Protein AF-A0A9E0YIT5-F1 (afdb_monomer)

Mean predicted aligned error: 5.52 Å

pLDDT: mean 89.42, std 9.5, range [57.88, 98.31]

Foldseek 3Di:
DDVPDPPDDDDDDDPLLVVQCVQVVVLHAAEAEPCVPDDPVCVVCVLVVLVVSVVSRHAAYALFEQPDDPVSSVVRVVSCVVSVHQYFHAHPDDPPVCPQTDHVRHHDPRDTDVVSVVVRVVVSVPRDDD

Structure (mmCIF, N/CA/C/O backbone):
data_AF-A0A9E0YIT5-F1
#
_entry.id   AF-A0A9E0YIT5-F1
#
loop_
_atom_site.group_PDB
_atom_site.id
_atom_site.type_symbol
_atom_site.label_atom_id
_atom_site.label_alt_id
_atom_site.label_comp_id
_atom_site.label_asym_id
_atom_site.label_entity_id
_atom_site.label_seq_id
_atom_site.pdbx_PDB_ins_code
_atom_site.Cartn_x
_atom_site.Cartn_y
_atom_site.Cartn_z
_atom_site.occupancy
_atom_site.B_iso_or_equiv
_atom_site.auth_seq_id
_atom_site.auth_comp_id
_atom_site.auth_asym_id
_atom_site.auth_atom_id
_atom_site.pdbx_PDB_model_num
ATOM 1 N N . MET A 1 1 ? 5.073 10.632 -23.106 1.00 57.88 1 MET A N 1
ATOM 2 C CA . MET A 1 1 ? 4.229 11.317 -22.100 1.00 57.88 1 MET A CA 1
ATOM 3 C C . MET A 1 1 ? 4.855 11.100 -20.734 1.00 57.88 1 MET A C 1
ATOM 5 O O . MET A 1 1 ? 5.158 9.962 -20.412 1.00 57.88 1 MET A O 1
ATOM 9 N N . GLY A 1 2 ? 5.120 12.152 -19.963 1.00 66.69 2 GLY A N 1
ATOM 10 C CA . GLY A 1 2 ? 5.808 12.025 -18.673 1.00 66.69 2 GLY A CA 1
ATOM 11 C C . GLY A 1 2 ? 6.008 13.375 -17.997 1.00 66.69 2 GLY A C 1
ATOM 12 O O . GLY A 1 2 ? 5.796 14.411 -18.625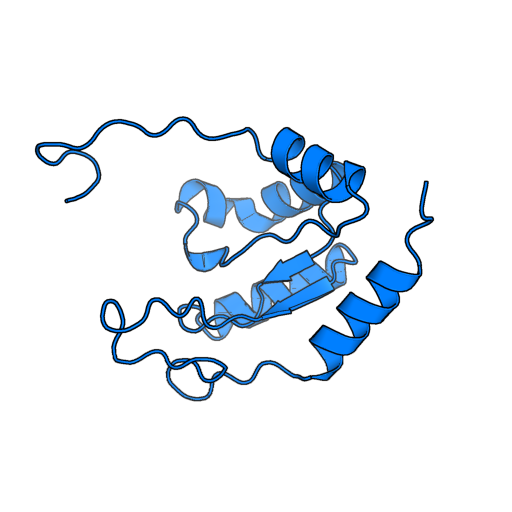 1.00 66.69 2 GLY A O 1
ATOM 13 N N . LYS A 1 3 ? 6.398 13.376 -16.718 1.00 73.94 3 LYS A N 1
ATOM 14 C CA . LYS A 1 3 ? 6.646 14.614 -15.964 1.00 73.94 3 LYS A CA 1
ATOM 15 C C . LYS A 1 3 ? 7.647 15.496 -16.723 1.00 73.94 3 LYS A C 1
ATOM 17 O O . LYS A 1 3 ? 8.724 15.032 -17.082 1.00 73.94 3 LYS A O 1
ATOM 22 N N . GLY A 1 4 ? 7.266 16.745 -16.991 1.00 79.00 4 GLY A N 1
ATOM 23 C CA . GLY A 1 4 ? 8.099 1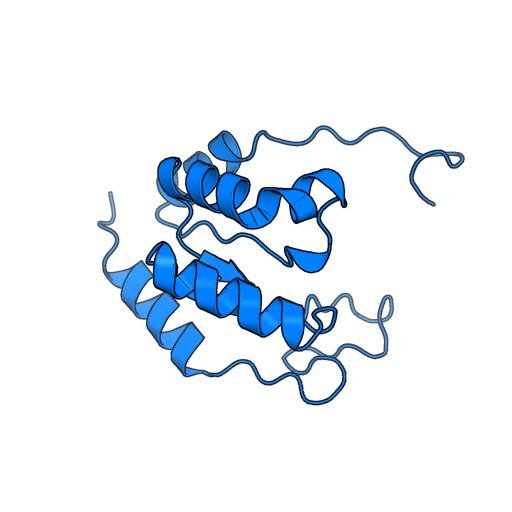7.709 -17.723 1.00 79.00 4 GLY A CA 1
ATOM 24 C C . GLY A 1 4 ? 8.132 17.550 -19.251 1.00 79.00 4 GLY A C 1
ATOM 25 O O . GLY A 1 4 ? 8.927 18.220 -19.897 1.00 79.00 4 GLY A O 1
ATOM 26 N N . GLN A 1 5 ? 7.299 16.687 -19.844 1.00 86.62 5 GLN A N 1
ATOM 27 C CA . GLN A 1 5 ? 7.188 16.524 -21.302 1.00 86.62 5 GLN A CA 1
ATOM 28 C C . GLN A 1 5 ? 6.015 17.341 -21.879 1.00 86.62 5 GLN A C 1
ATOM 30 O O . GLN A 1 5 ? 5.083 17.662 -21.133 1.00 86.62 5 GLN A O 1
ATOM 35 N N . PRO A 1 6 ? 6.001 17.647 -23.195 1.00 87.38 6 PRO A N 1
ATOM 36 C CA . PRO A 1 6 ? 4.842 18.255 -23.848 1.00 87.38 6 PRO A CA 1
ATOM 37 C C . PRO A 1 6 ? 3.544 17.503 -23.511 1.00 87.38 6 PRO A C 1
ATOM 39 O O . PRO A 1 6 ? 3.530 16.271 -23.485 1.00 87.38 6 PRO A O 1
ATOM 42 N N . ALA A 1 7 ? 2.474 18.255 -23.229 1.00 84.00 7 ALA A N 1
ATOM 43 C CA . ALA A 1 7 ? 1.173 17.774 -22.742 1.00 84.00 7 ALA A CA 1
ATOM 44 C C . ALA A 1 7 ? 1.127 17.208 -21.300 1.00 84.00 7 ALA A C 1
ATOM 46 O O . ALA A 1 7 ? 0.103 16.660 -20.891 1.00 84.00 7 ALA A O 1
ATOM 47 N N . TYR A 1 8 ? 2.180 17.370 -20.487 1.00 81.81 8 TYR A N 1
ATOM 48 C CA . TYR A 1 8 ? 2.103 17.104 -19.047 1.00 81.81 8 TYR A CA 1
ATOM 49 C C . TYR A 1 8 ? 1.426 18.260 -18.301 1.00 81.81 8 TYR A C 1
ATOM 51 O O . TYR A 1 8 ? 1.906 19.390 -18.322 1.00 81.81 8 TYR A O 1
ATOM 59 N N . VAL A 1 9 ? 0.351 17.950 -17.578 1.00 82.19 9 VAL A N 1
ATOM 60 C CA . VAL A 1 9 ? -0.277 18.850 -16.604 1.00 82.19 9 VAL A CA 1
ATOM 61 C C . VAL A 1 9 ? -0.145 18.215 -15.229 1.00 82.19 9 VAL A C 1
ATOM 63 O O . VAL A 1 9 ? -0.355 17.007 -15.071 1.00 82.19 9 VAL A O 1
ATOM 66 N N . GLU A 1 10 ? 0.222 19.015 -14.230 1.00 81.00 10 GLU A N 1
ATOM 67 C CA . GLU A 1 10 ? 0.302 18.531 -12.859 1.00 81.00 10 GLU A CA 1
ATOM 68 C C . GLU A 1 10 ? -1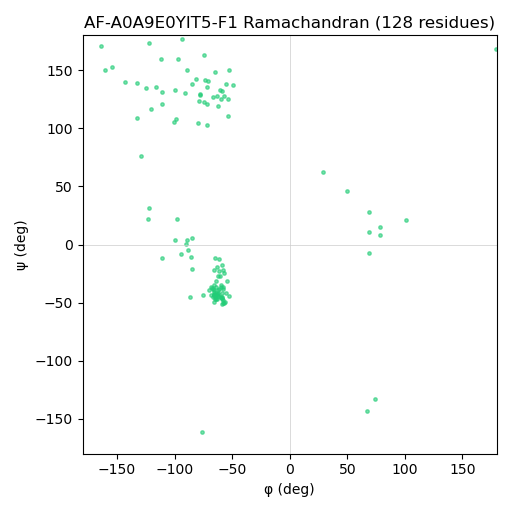.082 18.079 -12.382 1.00 81.00 10 GLU A C 1
ATOM 70 O O . GLU A 1 10 ? -2.048 18.841 -12.365 1.00 81.00 10 GLU A O 1
ATOM 75 N N . LYS A 1 11 ? -1.186 16.797 -12.026 1.00 79.56 11 LYS A N 1
ATOM 76 C CA . LYS A 1 11 ? -2.428 16.228 -11.510 1.00 79.56 11 LYS A CA 1
ATOM 77 C C . LYS A 1 11 ? -2.591 16.643 -10.055 1.00 79.56 11 LYS A C 1
ATOM 79 O O . LYS A 1 11 ? -1.700 16.391 -9.244 1.00 79.56 11 LYS A O 1
ATOM 84 N N . PHE A 1 12 ? -3.755 17.191 -9.715 1.00 82.94 12 PHE A N 1
ATOM 85 C CA . PHE A 1 12 ? -4.140 17.373 -8.321 1.00 82.94 12 PHE A CA 1
ATOM 86 C C . PHE A 1 12 ? -4.110 16.021 -7.596 1.00 82.94 12 PHE A C 1
ATOM 88 O O . PHE A 1 12 ? -4.706 15.044 -8.054 1.00 82.94 12 PHE A O 1
ATOM 95 N N . ARG A 1 13 ? -3.402 15.966 -6.467 1.00 85.06 13 ARG A N 1
ATOM 96 C CA . ARG A 1 13 ? -3.325 14.787 -5.602 1.00 85.06 13 ARG A CA 1
ATOM 97 C C . ARG A 1 13 ? -4.052 15.081 -4.301 1.00 85.06 13 ARG A C 1
ATOM 99 O O . ARG A 1 13 ? -3.820 16.108 -3.667 1.00 85.06 13 ARG A O 1
ATOM 106 N N . ILE A 1 14 ? -4.919 14.163 -3.895 1.00 89.38 14 ILE A N 1
ATOM 107 C CA . ILE A 1 14 ? -5.607 14.246 -2.609 1.00 89.38 14 ILE A CA 1
ATOM 108 C C . ILE A 1 14 ? -4.581 13.956 -1.496 1.00 89.38 14 ILE A C 1
ATOM 110 O O . ILE A 1 14 ? -3.806 13.006 -1.632 1.00 89.38 14 ILE A O 1
ATOM 114 N N . PRO A 1 15 ? -4.554 14.731 -0.393 1.00 93.00 15 PRO A N 1
ATOM 115 C CA . PRO A 1 15 ? -3.725 14.412 0.766 1.00 93.00 15 PRO A CA 1
ATOM 116 C C . PRO A 1 15 ? -4.013 13.003 1.295 1.00 93.00 15 PRO A C 1
ATOM 118 O O . PRO A 1 15 ? -5.178 12.627 1.426 1.00 93.00 15 PRO A O 1
ATOM 121 N N . ALA A 1 16 ? -2.971 12.251 1.662 1.00 94.19 16 ALA A N 1
ATOM 122 C CA . ALA A 1 16 ? -3.106 10.851 2.079 1.00 94.19 16 ALA A CA 1
ATOM 123 C C . ALA A 1 16 ? -4.142 10.658 3.199 1.00 94.19 16 ALA A C 1
ATOM 125 O O . ALA A 1 16 ? -5.012 9.801 3.081 1.00 94.19 16 ALA A O 1
ATOM 126 N N . GLY A 1 17 ? -4.136 11.522 4.222 1.00 96.12 17 GLY A N 1
ATOM 127 C CA . GLY A 1 17 ? -5.121 11.476 5.308 1.00 96.12 17 GLY A CA 1
ATOM 128 C C . GLY A 1 17 ? -6.574 11.642 4.843 1.00 96.12 17 GLY A C 1
ATOM 129 O O . GLY A 1 17 ? -7.458 10.975 5.368 1.00 96.12 17 GLY A O 1
ATOM 130 N N . LYS A 1 18 ? -6.838 12.457 3.807 1.00 96.94 18 LYS A N 1
ATOM 131 C CA . LYS A 1 18 ? -8.185 12.567 3.216 1.00 96.94 18 LYS A CA 1
ATOM 132 C C . LYS A 1 18 ? -8.576 11.295 2.464 1.00 96.94 18 LYS A C 1
ATOM 134 O O . LYS A 1 18 ? -9.727 10.884 2.545 1.00 96.94 18 LYS A O 1
ATOM 139 N N . GLY A 1 19 ? -7.631 10.675 1.755 1.00 96.88 19 GLY A N 1
ATOM 140 C CA . GLY A 1 19 ? -7.855 9.391 1.086 1.00 96.88 19 GLY A CA 1
ATOM 141 C C . GLY A 1 19 ? -8.157 8.271 2.083 1.00 96.88 19 GLY A C 1
ATOM 142 O O . GLY A 1 19 ? -9.143 7.557 1.920 1.00 96.88 19 GLY A O 1
ATOM 143 N N . ILE A 1 20 ? -7.365 8.178 3.155 1.00 98.00 20 ILE A N 1
ATOM 144 C CA . ILE A 1 20 ? -7.584 7.220 4.244 1.00 98.00 20 ILE A CA 1
ATOM 145 C C . ILE A 1 20 ? -8.962 7.442 4.870 1.00 98.00 20 ILE A C 1
ATOM 147 O O . ILE A 1 20 ? -9.743 6.500 4.937 1.00 98.00 20 ILE A O 1
ATOM 151 N N . ALA A 1 21 ? -9.293 8.681 5.248 1.00 97.12 21 ALA A N 1
ATOM 152 C CA . ALA A 1 21 ? -10.586 9.012 5.844 1.00 97.12 21 ALA A CA 1
ATOM 153 C C . ALA A 1 21 ? -11.774 8.689 4.924 1.00 97.12 21 ALA A C 1
ATOM 155 O O . ALA A 1 21 ? -12.819 8.257 5.403 1.00 97.12 21 ALA A O 1
ATOM 156 N N . ALA A 1 22 ? -11.629 8.875 3.609 1.00 97.00 22 ALA A N 1
ATOM 157 C CA . ALA A 1 22 ? -12.672 8.522 2.652 1.00 97.00 22 ALA A CA 1
ATOM 158 C C . ALA A 1 22 ? -12.899 7.002 2.589 1.00 97.00 22 ALA A C 1
ATOM 160 O O . ALA A 1 22 ? -14.042 6.553 2.629 1.00 97.00 22 ALA A O 1
ATOM 161 N N . ILE A 1 23 ? -11.823 6.209 2.533 1.00 97.00 23 ILE A N 1
ATOM 162 C CA . ILE A 1 23 ? -11.906 4.742 2.486 1.00 97.00 23 ILE A CA 1
ATOM 163 C C . ILE A 1 23 ? -12.486 4.193 3.792 1.00 97.00 23 ILE A C 1
ATOM 165 O O . ILE A 1 23 ? -13.430 3.404 3.762 1.00 97.00 23 ILE A O 1
ATOM 169 N N . THR A 1 24 ? -11.955 4.624 4.937 1.00 95.94 24 THR A N 1
ATOM 170 C CA . THR A 1 24 ? -12.410 4.145 6.249 1.00 95.94 24 THR A CA 1
ATOM 171 C C . THR A 1 24 ? -13.821 4.631 6.569 1.00 95.94 24 THR A C 1
ATOM 173 O O . THR A 1 24 ? -14.628 3.867 7.094 1.00 95.94 24 THR A O 1
ATOM 176 N N . GLY A 1 25 ? -14.174 5.858 6.174 1.00 95.38 25 GLY A N 1
ATOM 177 C CA . GLY A 1 25 ? -15.531 6.397 6.285 1.00 95.38 25 GLY A CA 1
ATOM 178 C C . GLY A 1 25 ? -16.570 5.627 5.462 1.00 95.38 25 GLY A C 1
ATOM 179 O O . GLY A 1 25 ? -17.731 5.571 5.860 1.00 95.38 25 GLY A O 1
ATOM 180 N N . ALA A 1 26 ? -16.154 4.984 4.367 1.00 95.44 26 ALA A N 1
ATOM 181 C CA . ALA A 1 26 ? -16.984 4.084 3.565 1.00 95.44 26 ALA A CA 1
ATOM 182 C C . ALA A 1 26 ? -17.023 2.634 4.098 1.00 95.44 26 ALA A C 1
ATOM 184 O O . ALA A 1 26 ? -17.585 1.757 3.444 1.00 95.44 26 ALA A O 1
ATOM 185 N N . GLY A 1 27 ? -16.421 2.359 5.262 1.00 95.38 27 GLY A N 1
ATOM 186 C CA . GLY A 1 27 ? -16.334 1.015 5.845 1.00 95.38 27 GLY A CA 1
ATOM 187 C C . GLY A 1 27 ? -15.253 0.129 5.218 1.00 95.38 27 GLY A C 1
ATOM 188 O O . GLY A 1 27 ? -15.285 -1.087 5.391 1.00 95.38 27 GLY A O 1
ATOM 189 N N . GLY A 1 28 ? -14.317 0.715 4.467 1.00 96.38 28 GLY A N 1
ATOM 190 C CA . GLY A 1 28 ? -13.195 0.013 3.853 1.00 96.38 28 GLY A CA 1
ATOM 191 C C . GLY A 1 28 ? -11.919 0.031 4.696 1.00 96.38 28 GLY A C 1
ATOM 192 O O . GLY A 1 28 ? -11.827 0.681 5.737 1.00 96.38 28 GLY A O 1
ATOM 193 N N . ILE A 1 29 ? -10.894 -0.657 4.190 1.00 97.75 29 ILE A N 1
ATOM 194 C CA . ILE A 1 29 ? -9.542 -0.689 4.760 1.00 97.75 29 ILE A CA 1
ATOM 195 C C . ILE A 1 29 ? -8.604 0.048 3.805 1.00 97.75 29 ILE A C 1
ATOM 197 O O . ILE A 1 29 ? -8.467 -0.336 2.644 1.00 97.75 29 ILE A O 1
ATOM 201 N N . ALA A 1 30 ? -7.953 1.109 4.283 1.00 97.94 30 ALA A N 1
ATOM 202 C CA . ALA A 1 30 ? -6.979 1.849 3.487 1.00 97.94 30 ALA A CA 1
ATOM 203 C C . ALA A 1 30 ? -5.643 1.095 3.426 1.00 97.94 30 ALA A C 1
ATOM 205 O O . ALA A 1 30 ? -5.092 0.721 4.463 1.00 97.94 30 ALA A O 1
ATOM 206 N N . VAL A 1 31 ? -5.109 0.905 2.219 1.00 98.06 31 VAL A N 1
ATOM 207 C CA . VAL A 1 31 ? -3.855 0.180 1.968 1.00 98.06 31 VAL A CA 1
ATOM 208 C C . VAL A 1 31 ? -2.891 1.063 1.179 1.00 98.06 31 VAL A C 1
ATOM 210 O O . VAL A 1 31 ? -3.290 1.703 0.206 1.00 98.06 31 VAL A O 1
ATOM 213 N N . LEU A 1 32 ? -1.620 1.096 1.585 1.00 97.25 32 LEU A N 1
ATOM 214 C CA . LEU A 1 32 ? -0.560 1.769 0.837 1.00 97.25 32 LEU A CA 1
ATOM 215 C C . LEU A 1 32 ? -0.114 0.865 -0.319 1.00 97.25 32 LEU A C 1
ATOM 217 O O . LEU A 1 32 ? 0.584 -0.123 -0.094 1.00 97.25 32 LEU A O 1
ATOM 221 N N . ALA A 1 33 ? -0.536 1.204 -1.536 1.00 95.88 33 ALA A N 1
ATOM 222 C CA . ALA A 1 33 ? -0.189 0.467 -2.750 1.00 95.88 33 ALA A CA 1
ATOM 223 C C . ALA A 1 33 ? 1.268 0.711 -3.174 1.00 95.88 33 ALA A C 1
ATOM 225 O O . ALA A 1 33 ? 1.769 1.837 -3.053 1.00 95.88 33 ALA A O 1
ATOM 226 N N . HIS A 1 34 ? 1.919 -0.356 -3.652 1.00 93.50 34 HIS A N 1
ATOM 227 C CA . HIS A 1 34 ? 3.252 -0.430 -4.260 1.00 93.50 34 HIS A CA 1
ATOM 228 C C . HIS A 1 34 ? 4.224 0.654 -3.746 1.00 93.50 34 HIS A C 1
ATOM 230 O O . HIS A 1 34 ? 4.673 1.518 -4.514 1.00 93.50 34 HIS A O 1
ATOM 236 N N . PRO A 1 35 ? 4.557 0.662 -2.434 1.00 93.75 35 PRO A N 1
ATOM 237 C CA . PRO A 1 35 ? 5.416 1.679 -1.817 1.00 93.75 35 PRO A CA 1
ATOM 238 C C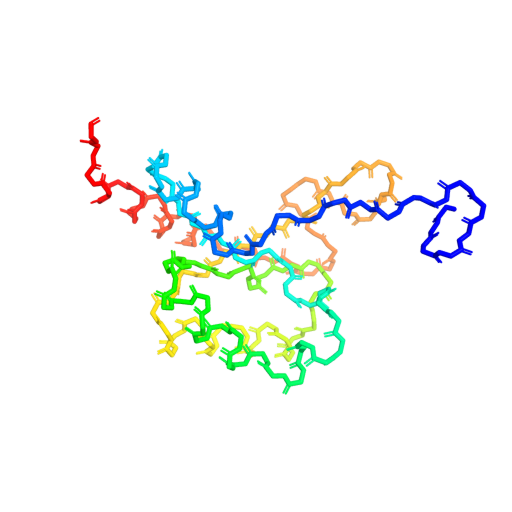 . PRO A 1 35 ? 6.814 1.762 -2.442 1.00 93.75 35 PRO A C 1
ATOM 240 O O . PRO A 1 35 ? 7.489 2.785 -2.304 1.00 93.75 35 PRO A O 1
ATOM 243 N N . GLY A 1 36 ? 7.243 0.730 -3.176 1.00 90.94 36 GLY A N 1
ATOM 244 C CA . GLY A 1 36 ? 8.467 0.753 -3.967 1.00 90.94 36 GLY A CA 1
ATOM 245 C C . GLY A 1 36 ? 8.501 1.865 -5.020 1.00 90.94 36 GLY A C 1
ATOM 246 O O . GLY A 1 36 ? 9.591 2.283 -5.396 1.00 90.94 36 GLY A O 1
ATOM 247 N N . LEU A 1 37 ? 7.350 2.397 -5.447 1.00 90.56 37 LEU A N 1
ATOM 248 C CA . LEU A 1 37 ? 7.249 3.491 -6.423 1.00 90.56 37 LEU A CA 1
ATOM 249 C C . LEU A 1 37 ? 7.249 4.893 -5.792 1.00 90.56 37 LEU A C 1
ATOM 251 O O . LEU A 1 37 ? 7.147 5.894 -6.507 1.00 90.56 37 LEU A O 1
ATOM 255 N N . LEU A 1 38 ? 7.342 4.992 -4.462 1.00 90.62 38 LEU A N 1
ATOM 256 C CA . LEU A 1 38 ? 7.450 6.285 -3.795 1.00 90.62 38 LEU A CA 1
ATOM 257 C C . LEU A 1 38 ? 8.768 6.993 -4.167 1.00 90.62 38 LEU A C 1
ATOM 259 O O . LEU A 1 38 ? 9.784 6.328 -4.377 1.00 90.62 38 LEU A O 1
ATOM 263 N N . PRO A 1 39 ? 8.772 8.339 -4.205 1.00 87.75 39 PRO A N 1
ATOM 264 C CA . PRO A 1 39 ? 9.992 9.131 -4.354 1.00 87.75 39 PRO A CA 1
ATOM 265 C C . PRO A 1 39 ? 11.081 8.768 -3.329 1.00 87.75 39 PRO A C 1
ATOM 267 O O . PRO A 1 39 ? 10.774 8.366 -2.205 1.00 87.75 39 PRO A O 1
ATOM 270 N N . ASP A 1 40 ? 12.355 8.934 -3.692 1.00 86.94 40 ASP A N 1
ATOM 271 C CA . ASP A 1 40 ? 13.498 8.530 -2.855 1.00 86.94 40 ASP A CA 1
ATOM 272 C C . ASP A 1 40 ? 13.525 9.192 -1.476 1.00 86.94 40 ASP A C 1
ATOM 274 O O . ASP A 1 40 ? 13.823 8.535 -0.481 1.00 86.94 40 ASP A O 1
ATOM 278 N N . ASP A 1 41 ? 13.152 10.466 -1.390 1.00 87.38 41 ASP A N 1
ATOM 279 C CA . ASP A 1 41 ? 13.035 11.215 -0.136 1.00 87.38 41 ASP A CA 1
ATOM 280 C C . ASP A 1 41 ? 11.940 10.658 0.791 1.00 87.38 41 ASP A C 1
ATOM 282 O O . ASP A 1 41 ? 12.064 10.708 2.019 1.00 87.38 41 ASP A O 1
ATOM 286 N N . CYS A 1 42 ? 10.880 10.093 0.210 1.00 86.06 42 CYS A N 1
ATOM 287 C CA . CYS A 1 42 ? 9.839 9.382 0.943 1.00 86.06 42 CYS A CA 1
ATOM 288 C C . CYS A 1 42 ? 10.330 7.997 1.380 1.00 86.06 42 CYS A C 1
ATOM 290 O O . CYS A 1 42 ? 10.125 7.611 2.529 1.00 86.06 42 CYS A O 1
ATOM 292 N N . ARG A 1 43 ? 11.022 7.259 0.498 1.00 86.19 43 ARG A N 1
ATOM 293 C CA . ARG A 1 43 ? 11.575 5.930 0.818 1.00 86.19 43 ARG A CA 1
ATOM 294 C C . ARG A 1 43 ? 12.671 6.002 1.884 1.00 86.19 43 ARG A C 1
ATOM 296 O O . ARG A 1 43 ? 12.720 5.140 2.756 1.00 86.19 43 ARG A O 1
ATOM 303 N N . GLY A 1 44 ? 13.482 7.060 1.889 1.00 87.25 44 GLY A N 1
ATOM 304 C CA . GLY A 1 44 ? 14.495 7.309 2.920 1.00 87.25 44 GLY A CA 1
ATOM 305 C C . GLY A 1 44 ? 13.917 7.530 4.324 1.00 87.25 44 GLY A C 1
ATOM 306 O O . GLY A 1 44 ? 14.621 7.342 5.311 1.00 87.25 44 GLY A O 1
ATOM 307 N N . ARG A 1 45 ? 12.626 7.875 4.428 1.00 92.75 45 ARG A N 1
ATOM 308 C CA . ARG A 1 45 ? 11.881 8.054 5.688 1.00 92.75 45 ARG A CA 1
ATOM 309 C C . ARG A 1 45 ? 10.654 7.147 5.761 1.00 92.75 45 ARG A C 1
ATOM 311 O O . ARG A 1 45 ? 9.641 7.493 6.363 1.00 92.75 45 ARG A O 1
ATOM 318 N N . LEU A 1 46 ? 10.738 5.975 5.135 1.00 92.81 46 LEU A N 1
ATOM 319 C CA . LEU A 1 46 ? 9.607 5.066 4.967 1.00 92.81 46 LEU A CA 1
ATOM 320 C C . LEU A 1 46 ? 8.937 4.691 6.296 1.00 92.81 46 LEU A C 1
ATOM 322 O O . LEU A 1 46 ? 7.713 4.649 6.376 1.00 92.81 46 LEU A O 1
ATOM 326 N N . GLU A 1 47 ? 9.723 4.422 7.338 1.00 95.62 47 GLU A N 1
ATOM 327 C CA . GLU A 1 47 ? 9.175 4.057 8.645 1.00 95.62 47 GLU A CA 1
ATOM 328 C C . GLU A 1 47 ? 8.392 5.211 9.288 1.00 95.62 47 GLU A C 1
ATOM 330 O O . GLU A 1 47 ? 7.290 4.996 9.788 1.00 95.62 47 GLU A O 1
ATOM 335 N N . GLU A 1 48 ? 8.924 6.434 9.230 1.00 96.69 48 GLU A N 1
ATOM 336 C CA . GLU A 1 48 ? 8.243 7.640 9.717 1.00 96.69 48 GLU A CA 1
ATOM 337 C C . GLU A 1 48 ? 6.946 7.881 8.936 1.00 96.69 48 GLU A C 1
ATOM 339 O O . GLU A 1 48 ? 5.893 8.123 9.525 1.00 96.69 48 GLU A O 1
ATOM 344 N N . LEU A 1 49 ? 7.001 7.741 7.608 1.00 95.56 49 LEU A N 1
ATOM 345 C CA . LEU A 1 49 ? 5.831 7.839 6.743 1.00 95.56 49 LEU A CA 1
ATOM 346 C C . LEU A 1 49 ? 4.759 6.820 7.144 1.00 95.56 49 LEU A C 1
ATOM 348 O O . LEU A 1 49 ? 3.606 7.196 7.335 1.00 95.56 49 LEU A O 1
ATOM 352 N N . ILE A 1 50 ? 5.122 5.545 7.297 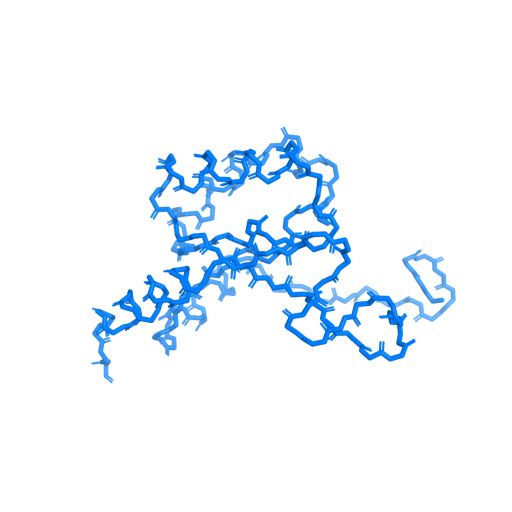1.00 97.00 50 ILE A N 1
ATOM 353 C CA . ILE A 1 50 ? 4.175 4.491 7.677 1.00 97.00 50 ILE A CA 1
ATOM 354 C C . ILE A 1 50 ? 3.614 4.741 9.073 1.00 97.00 50 ILE A C 1
ATOM 356 O O . ILE A 1 50 ? 2.410 4.587 9.258 1.00 97.00 50 ILE A O 1
ATOM 360 N N . SER A 1 51 ? 4.437 5.166 10.032 1.00 97.50 51 SER A N 1
ATOM 361 C CA . SER A 1 51 ? 3.982 5.543 11.374 1.00 97.50 51 SER A CA 1
ATOM 362 C C . SER A 1 51 ? 2.913 6.642 11.306 1.00 97.50 51 SER A C 1
ATOM 364 O O . SER A 1 51 ? 1.816 6.486 11.844 1.00 97.50 51 SER A O 1
ATOM 366 N N . ASN A 1 52 ? 3.182 7.709 10.546 1.00 97.06 52 ASN A N 1
ATOM 367 C CA . ASN A 1 52 ? 2.254 8.825 10.362 1.00 97.06 52 ASN A CA 1
ATOM 368 C C . ASN A 1 52 ? 0.953 8.391 9.668 1.00 97.06 52 ASN A C 1
ATOM 370 O O . ASN A 1 52 ? -0.130 8.783 10.094 1.00 97.06 52 ASN A O 1
ATOM 374 N N . LEU A 1 53 ? 1.032 7.564 8.620 1.00 97.50 53 LEU A N 1
ATOM 375 C CA . LEU A 1 53 ? -0.152 7.047 7.926 1.00 97.50 53 LEU A CA 1
ATOM 376 C C . LEU A 1 53 ? -0.961 6.085 8.810 1.00 97.50 53 LEU A C 1
ATOM 378 O O . LEU A 1 53 ? -2.190 6.126 8.793 1.00 97.50 53 LEU A O 1
ATOM 382 N N . SER A 1 54 ? -0.291 5.261 9.618 1.00 97.62 54 SER A N 1
ATOM 383 C CA . SER A 1 54 ? -0.934 4.357 10.582 1.00 97.62 54 SER A CA 1
ATOM 384 C C . SER A 1 54 ? -1.708 5.150 11.632 1.00 97.62 54 SER A C 1
ATOM 386 O O . SER A 1 54 ? -2.868 4.845 11.894 1.00 97.62 54 SER A O 1
ATOM 388 N N . ALA A 1 55 ? -1.129 6.243 12.145 1.00 97.38 55 ALA A N 1
ATOM 389 C CA . ALA A 1 55 ? -1.818 7.165 13.049 1.00 97.38 55 ALA A CA 1
ATOM 390 C C . ALA A 1 55 ? -3.055 7.834 12.411 1.00 97.38 55 ALA A C 1
ATOM 392 O O . ALA A 1 55 ? -3.961 8.258 13.125 1.00 97.38 55 ALA A O 1
ATOM 393 N N . MET A 1 56 ? -3.122 7.907 11.077 1.00 97.56 56 MET A N 1
ATOM 394 C CA . MET A 1 56 ? -4.284 8.410 10.330 1.00 97.56 56 MET A CA 1
ATOM 395 C C . MET A 1 56 ? -5.328 7.328 10.008 1.00 97.56 56 MET A C 1
ATOM 397 O O . MET A 1 56 ? -6.377 7.659 9.457 1.00 97.56 56 MET A O 1
ATOM 401 N N . GLY A 1 57 ? -5.070 6.056 10.332 1.00 97.12 57 GLY A N 1
ATOM 402 C CA . GLY A 1 57 ? -5.981 4.936 10.071 1.00 97.12 57 GLY A CA 1
ATOM 403 C C . GLY A 1 57 ? -5.625 4.079 8.854 1.00 97.12 57 GLY A C 1
ATOM 404 O O . GLY A 1 57 ? -6.498 3.399 8.315 1.00 97.12 57 GLY A O 1
ATOM 405 N N . LEU A 1 58 ? -4.370 4.108 8.388 1.00 98.19 58 LEU A N 1
ATOM 406 C CA . LEU A 1 58 ? -3.887 3.118 7.423 1.00 98.19 58 LEU A CA 1
ATOM 407 C C . LEU A 1 58 ? -4.032 1.709 8.017 1.00 98.19 58 LEU A C 1
ATOM 409 O O . LEU A 1 58 ? -3.633 1.474 9.153 1.00 98.19 58 LEU A O 1
ATOM 413 N N . GLY A 1 59 ? -4.591 0.778 7.244 1.00 97.62 59 GLY A N 1
ATOM 414 C CA . GLY A 1 59 ? -4.852 -0.592 7.688 1.00 97.62 59 GLY A CA 1
ATOM 415 C C . GLY A 1 59 ? -3.982 -1.654 7.020 1.00 97.62 59 GLY A C 1
ATOM 416 O O . GLY A 1 59 ? -3.966 -2.793 7.481 1.00 97.62 59 GLY A O 1
ATOM 417 N N . GLY A 1 60 ? -3.242 -1.317 5.960 1.00 98.12 60 GLY A N 1
ATOM 418 C CA . GLY A 1 60 ? -2.366 -2.274 5.289 1.00 98.12 60 GLY A CA 1
ATOM 419 C C . GLY A 1 60 ? -1.322 -1.665 4.360 1.00 98.12 60 GLY A C 1
ATOM 420 O O . GLY A 1 60 ? -1.349 -0.473 4.048 1.00 98.12 60 GLY A O 1
ATOM 421 N N . ILE A 1 61 ? -0.407 -2.513 3.898 1.00 98.19 61 ILE A N 1
ATOM 422 C CA . ILE A 1 61 ? 0.618 -2.197 2.897 1.00 98.19 61 ILE A CA 1
ATOM 423 C C . ILE A 1 61 ? 0.635 -3.316 1.856 1.00 98.19 61 ILE A C 1
ATOM 425 O O . ILE A 1 61 ? 0.570 -4.497 2.207 1.00 98.19 61 ILE A O 1
ATOM 429 N N . GLU A 1 62 ? 0.769 -2.950 0.584 1.00 97.19 62 GLU A N 1
ATOM 430 C CA . GLU A 1 62 ? 1.078 -3.907 -0.473 1.00 97.19 62 GLU A CA 1
ATOM 431 C C . GLU A 1 62 ? 2.535 -4.356 -0.344 1.00 97.19 62 GLU A C 1
ATOM 433 O O . GLU A 1 62 ? 3.469 -3.623 -0.657 1.00 97.19 62 GLU A O 1
ATOM 438 N N . VAL A 1 63 ? 2.724 -5.560 0.188 1.00 96.38 63 VAL A N 1
ATOM 439 C CA . VAL A 1 63 ? 4.037 -6.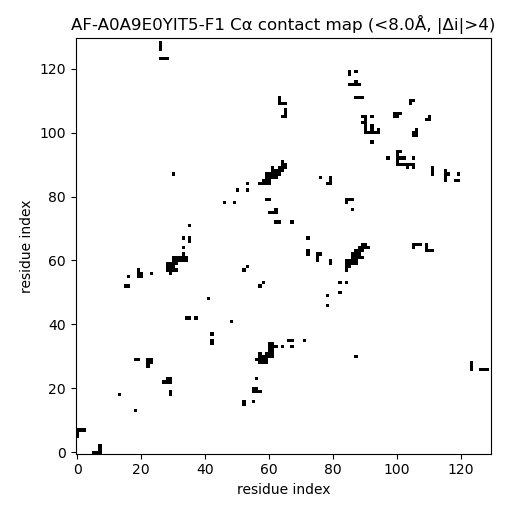161 0.440 1.00 96.38 63 VAL A CA 1
ATOM 440 C C . VAL A 1 63 ? 4.532 -6.878 -0.811 1.00 96.38 63 VAL A C 1
ATOM 442 O O . VAL A 1 63 ? 5.680 -6.693 -1.217 1.00 96.38 63 VAL A O 1
ATOM 445 N N . TYR A 1 64 ? 3.651 -7.653 -1.444 1.00 93.88 64 TYR A N 1
ATOM 446 C CA . TYR A 1 64 ? 3.971 -8.490 -2.598 1.00 93.88 64 TYR A CA 1
ATOM 447 C C . TYR A 1 64 ? 3.505 -7.804 -3.887 1.00 93.88 64 TYR A C 1
ATOM 449 O O . TYR A 1 64 ? 2.310 -7.761 -4.175 1.00 93.88 64 TYR A O 1
ATOM 457 N N . TYR A 1 65 ? 4.453 -7.272 -4.654 1.00 91.94 65 TYR A N 1
ATOM 458 C CA . TYR A 1 65 ? 4.226 -6.538 -5.903 1.00 91.94 65 TYR A CA 1
ATOM 459 C C . TYR A 1 65 ? 5.355 -6.872 -6.895 1.00 91.94 65 TYR A C 1
ATOM 461 O O . TYR A 1 65 ? 6.506 -6.947 -6.454 1.00 91.94 65 TYR A O 1
ATOM 469 N N . PRO A 1 66 ? 5.093 -7.052 -8.211 1.00 87.75 66 PRO A N 1
ATOM 470 C CA . PRO A 1 66 ? 6.113 -7.490 -9.171 1.00 87.75 66 PRO A CA 1
ATOM 471 C C . PRO A 1 66 ? 7.384 -6.633 -9.207 1.00 87.75 66 PRO A C 1
ATOM 473 O O . PRO A 1 66 ? 8.460 -7.136 -9.509 1.00 87.75 66 PRO A O 1
ATOM 476 N N . GLY A 1 67 ? 7.270 -5.331 -8.934 1.00 87.50 67 GLY A N 1
ATOM 477 C CA . GLY A 1 67 ? 8.404 -4.407 -8.952 1.00 87.50 67 GLY A CA 1
ATOM 478 C C . GLY A 1 67 ? 9.153 -4.283 -7.624 1.00 87.50 67 GLY A C 1
ATOM 479 O O . GLY A 1 67 ? 10.046 -3.442 -7.530 1.00 87.50 67 GLY A O 1
ATOM 480 N N . HIS A 1 68 ? 8.790 -5.049 -6.590 1.00 91.50 68 HIS A N 1
ATOM 481 C CA . HIS A 1 68 ? 9.528 -5.054 -5.328 1.00 91.50 68 HIS A CA 1
ATOM 482 C C . HIS A 1 68 ? 10.719 -6.009 -5.384 1.00 91.50 68 HIS A C 1
ATOM 484 O O . HIS A 1 68 ? 10.620 -7.145 -5.840 1.00 91.50 68 HIS A O 1
ATOM 490 N N . THR A 1 69 ? 11.852 -5.569 -4.844 1.00 91.94 69 THR A N 1
ATOM 491 C CA . THR A 1 69 ? 12.978 -6.458 -4.559 1.00 91.94 69 THR A CA 1
ATOM 492 C C . THR A 1 69 ? 12.682 -7.324 -3.329 1.00 91.94 69 THR A C 1
ATOM 494 O O . THR A 1 69 ? 11.822 -6.998 -2.502 1.00 91.94 69 THR A O 1
ATOM 497 N N . GLY A 1 70 ? 13.441 -8.409 -3.144 1.00 91.56 70 GLY A N 1
ATOM 498 C CA . GLY A 1 70 ? 13.348 -9.223 -1.925 1.00 91.56 70 GLY A CA 1
ATOM 499 C C . GLY A 1 70 ? 13.616 -8.411 -0.649 1.00 91.56 70 GLY A C 1
ATOM 500 O O . GLY A 1 70 ? 12.924 -8.587 0.351 1.00 91.56 70 GLY A O 1
ATOM 501 N N . GLN A 1 71 ? 14.546 -7.449 -0.710 1.00 93.38 71 GLN A N 1
ATOM 502 C CA . GLN A 1 71 ? 14.835 -6.540 0.402 1.00 93.38 71 GLN A CA 1
ATOM 503 C C . GLN A 1 71 ? 13.638 -5.634 0.720 1.00 93.38 71 GLN A C 1
ATOM 505 O O . GLN A 1 71 ? 13.237 -5.536 1.875 1.00 93.38 71 GLN A O 1
ATOM 510 N N . GLN A 1 72 ? 13.026 -5.030 -0.304 1.00 94.31 72 GLN A N 1
ATOM 511 C CA . GLN A 1 72 ? 11.825 -4.207 -0.135 1.00 94.31 72 GLN A CA 1
ATOM 512 C C . GLN A 1 72 ? 10.676 -5.016 0.474 1.00 94.31 72 GLN A C 1
ATOM 514 O O . GLN A 1 72 ? 10.055 -4.573 1.435 1.00 94.31 72 GLN A O 1
ATOM 519 N N . THR A 1 73 ? 10.446 -6.233 -0.023 1.00 94.88 73 THR A N 1
ATOM 520 C CA . THR A 1 73 ? 9.429 -7.149 0.515 1.00 94.88 73 THR A CA 1
ATOM 521 C C . THR A 1 73 ? 9.671 -7.427 2.002 1.00 94.88 73 THR A C 1
ATOM 523 O O . THR A 1 73 ? 8.774 -7.228 2.822 1.00 94.88 73 THR A O 1
ATOM 526 N N . ALA A 1 74 ? 10.901 -7.793 2.382 1.00 95.38 74 ALA A N 1
ATOM 527 C CA . ALA A 1 74 ? 11.269 -8.048 3.775 1.00 95.38 74 ALA A CA 1
ATOM 528 C C . ALA A 1 74 ? 11.106 -6.807 4.675 1.00 95.38 74 ALA A C 1
ATOM 530 O O . ALA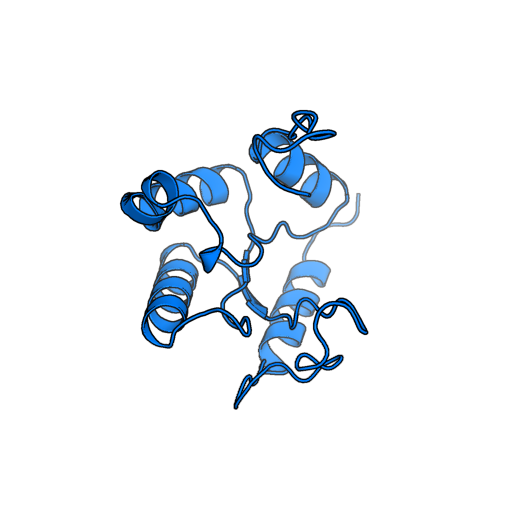 A 1 74 ? 10.653 -6.916 5.822 1.00 95.38 74 ALA A O 1
ATOM 531 N N . ASP A 1 75 ? 11.435 -5.621 4.160 1.00 95.56 75 ASP A N 1
ATOM 532 C CA . ASP A 1 75 ? 11.244 -4.353 4.862 1.00 95.56 75 ASP A CA 1
ATOM 533 C C . ASP A 1 75 ? 9.759 -4.060 5.105 1.00 95.56 75 ASP A C 1
ATOM 535 O O . ASP A 1 75 ? 9.373 -3.745 6.235 1.00 95.56 75 ASP A O 1
ATOM 539 N N . TYR A 1 76 ? 8.904 -4.219 4.092 1.00 97.25 76 TYR A N 1
ATOM 540 C CA . TYR A 1 76 ? 7.465 -3.987 4.228 1.00 97.25 76 TYR A CA 1
ATOM 541 C C . TYR A 1 76 ? 6.800 -5.005 5.151 1.00 97.25 76 TYR A C 1
ATOM 543 O O . TYR A 1 76 ? 5.958 -4.626 5.966 1.00 97.25 76 TYR A O 1
ATOM 551 N N . GLU A 1 77 ? 7.215 -6.273 5.111 1.00 97.31 77 GLU A N 1
ATOM 552 C CA . GLU A 1 77 ? 6.742 -7.264 6.073 1.00 97.31 77 GLU A CA 1
ATOM 553 C C . GLU A 1 77 ? 7.103 -6.883 7.518 1.00 97.31 77 GLU A C 1
ATOM 555 O O . GLU A 1 77 ? 6.267 -6.984 8.422 1.00 97.31 77 GLU A O 1
ATOM 560 N N . ARG A 1 78 ? 8.349 -6.442 7.756 1.00 97.94 78 ARG A N 1
ATOM 561 C CA . ARG A 1 78 ? 8.795 -5.978 9.079 1.00 97.94 78 ARG A CA 1
ATOM 562 C C . ARG A 1 78 ? 7.943 -4.805 9.551 1.00 97.94 78 ARG A C 1
ATOM 564 O O . ARG A 1 78 ? 7.512 -4.805 10.702 1.00 97.94 78 ARG A O 1
ATOM 571 N N . LEU A 1 79 ? 7.692 -3.828 8.682 1.00 97.81 79 LEU A N 1
ATOM 572 C CA . LEU A 1 79 ? 6.902 -2.640 9.008 1.00 97.81 79 LEU A CA 1
ATOM 573 C C . LEU A 1 79 ? 5.440 -3.006 9.293 1.00 97.81 79 LEU A C 1
ATOM 575 O O . LEU A 1 79 ? 4.890 -2.537 10.286 1.00 97.81 79 LEU A O 1
ATOM 579 N N . CYS A 1 80 ? 4.846 -3.921 8.521 1.00 98.12 80 CYS A N 1
ATOM 580 C CA . CYS A 1 80 ? 3.504 -4.430 8.806 1.00 98.12 80 CYS A CA 1
ATOM 581 C C . CYS A 1 80 ? 3.422 -5.079 10.191 1.00 98.12 80 CYS A C 1
ATOM 583 O O . CYS A 1 80 ? 2.531 -4.753 10.970 1.00 98.12 80 CYS A O 1
ATOM 585 N N . ARG A 1 81 ? 4.388 -5.942 10.539 1.00 98.06 81 ARG A N 1
ATOM 586 C CA . ARG A 1 81 ? 4.456 -6.564 11.873 1.00 98.06 81 ARG A CA 1
ATOM 587 C C . ARG A 1 81 ? 4.637 -5.528 12.986 1.00 98.06 81 ARG A C 1
ATOM 589 O O . ARG A 1 81 ? 3.994 -5.642 14.022 1.00 98.06 81 ARG A O 1
ATOM 596 N N . LYS A 1 82 ? 5.485 -4.519 12.768 1.00 98.00 82 LYS A N 1
ATOM 597 C CA . LYS A 1 82 ? 5.792 -3.466 13.748 1.00 98.00 82 LYS A CA 1
ATOM 598 C C . LYS A 1 82 ? 4.596 -2.565 14.056 1.00 98.00 82 LYS A C 1
ATOM 600 O O . LYS A 1 82 ? 4.386 -2.235 15.216 1.00 98.00 82 LYS A O 1
ATOM 605 N N . PHE A 1 83 ? 3.835 -2.172 13.037 1.00 97.94 83 PHE A N 1
ATOM 606 C CA . PHE A 1 83 ? 2.713 -1.236 13.178 1.00 97.94 83 PHE A CA 1
ATOM 607 C C . PHE A 1 83 ? 1.338 -1.920 13.226 1.00 97.94 83 PHE A C 1
ATOM 609 O O . PHE A 1 83 ? 0.322 -1.235 13.280 1.00 97.94 83 PHE A O 1
ATOM 616 N N . GLY A 1 84 ? 1.286 -3.258 13.216 1.00 97.25 84 GLY A N 1
ATOM 617 C CA . GLY A 1 84 ? 0.029 -4.012 13.251 1.00 97.25 84 GLY A CA 1
ATOM 618 C C . GLY A 1 84 ? -0.803 -3.895 11.969 1.00 97.25 84 GLY A C 1
ATOM 619 O O . GLY A 1 84 ? -2.025 -3.995 12.023 1.00 97.25 84 GLY A O 1
ATOM 620 N N . LEU A 1 85 ? -0.156 -3.671 10.822 1.00 98.31 85 LEU A N 1
ATOM 621 C CA . LEU A 1 85 ? -0.818 -3.494 9.528 1.00 98.31 85 LEU A CA 1
ATOM 622 C C . LEU A 1 85 ? -1.011 -4.832 8.807 1.00 98.31 85 LEU A C 1
ATOM 624 O O . LEU A 1 85 ? -0.200 -5.756 8.923 1.00 98.31 85 LEU A O 1
ATOM 628 N N . LEU A 1 86 ? -2.068 -4.914 8.002 1.00 98.06 86 LEU A N 1
ATOM 629 C CA . LEU A 1 86 ? -2.301 -6.038 7.105 1.00 98.06 86 LEU A CA 1
ATOM 630 C C . LEU A 1 86 ? -1.297 -6.023 5.949 1.00 98.06 86 LEU A C 1
ATOM 632 O O . LEU A 1 86 ? -0.990 -4.982 5.372 1.00 98.06 86 LEU A O 1
ATOM 636 N N . MET A 1 87 ? -0.830 -7.207 5.573 1.00 98.00 87 MET A N 1
ATOM 637 C CA . MET A 1 87 ? -0.031 -7.396 4.366 1.00 98.00 87 MET A CA 1
ATOM 638 C C . MET A 1 87 ? -0.974 -7.725 3.212 1.00 98.00 87 MET A C 1
ATOM 640 O O . MET A 1 87 ? -1.807 -8.625 3.340 1.00 98.00 87 MET A O 1
ATOM 644 N N . THR A 1 88 ? -0.833 -7.029 2.089 1.00 96.62 88 THR A N 1
ATOM 645 C CA . THR A 1 88 ? -1.560 -7.324 0.849 1.00 96.62 88 THR A CA 1
ATOM 646 C C . THR A 1 88 ? -0.586 -7.584 -0.298 1.00 96.62 88 THR A C 1
ATOM 648 O O . THR A 1 88 ? 0.633 -7.451 -0.150 1.00 96.62 88 THR A O 1
ATOM 651 N N . GLY A 1 89 ? -1.116 -7.994 -1.444 1.00 93.31 89 GLY A N 1
ATOM 652 C CA . GLY A 1 89 ? -0.341 -8.146 -2.664 1.00 93.31 89 GLY A CA 1
ATOM 653 C C . GLY A 1 89 ? -1.219 -7.999 -3.894 1.00 93.31 89 GLY A C 1
ATOM 654 O O . GLY A 1 89 ? -2.418 -8.290 -3.841 1.00 93.31 89 GLY A O 1
ATOM 655 N N . GLY A 1 90 ? -0.612 -7.563 -4.988 1.00 90.25 90 GLY A N 1
ATOM 656 C CA . GLY A 1 90 ? -1.300 -7.249 -6.228 1.00 90.25 90 GLY A CA 1
ATOM 657 C C . GLY A 1 90 ? -0.336 -7.234 -7.404 1.00 90.25 90 GLY A C 1
ATOM 658 O O . GLY A 1 90 ? 0.858 -6.977 -7.262 1.00 90.25 90 GLY A O 1
ATOM 659 N N . THR A 1 91 ? -0.852 -7.568 -8.587 1.00 85.62 91 THR A N 1
ATOM 660 C CA . THR A 1 91 ? -0.045 -7.583 -9.815 1.00 85.62 91 THR A CA 1
ATOM 661 C C . THR A 1 91 ? 0.050 -6.218 -10.478 1.00 85.62 91 THR A C 1
ATOM 663 O O . THR A 1 91 ? 0.958 -6.012 -11.274 1.00 85.62 91 THR A O 1
ATOM 666 N N . ASP A 1 92 ? -0.888 -5.315 -10.180 1.00 84.19 92 ASP A N 1
ATOM 667 C CA . ASP A 1 92 ? -1.070 -4.042 -10.887 1.00 84.19 92 ASP A CA 1
ATOM 668 C C . ASP A 1 92 ? -1.131 -4.224 -12.420 1.00 84.19 92 ASP A C 1
ATOM 670 O O . ASP A 1 92 ? -0.462 -3.555 -13.212 1.00 84.19 92 ASP A O 1
ATOM 674 N N . PHE A 1 93 ? -1.912 -5.218 -12.853 1.00 81.19 93 PHE A N 1
ATOM 675 C CA . PHE A 1 93 ? -2.062 -5.585 -14.260 1.00 81.19 93 PHE A CA 1
ATOM 676 C C . PHE A 1 93 ? -2.754 -4.483 -15.076 1.00 81.19 93 PHE A C 1
ATOM 678 O O . PHE A 1 93 ? -3.86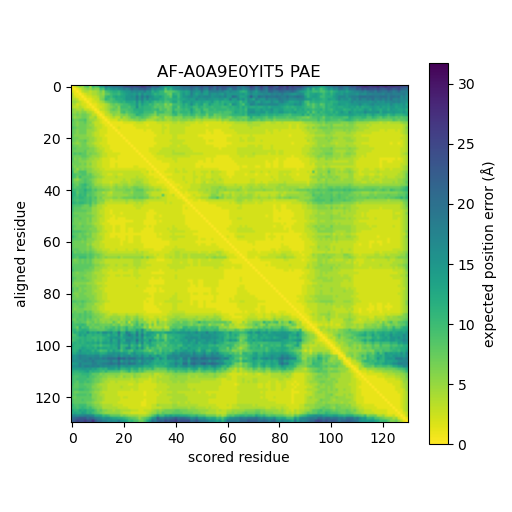7 -4.068 -14.761 1.00 81.19 93 PHE A O 1
ATOM 685 N N . HIS A 1 94 ? -2.118 -4.081 -16.179 1.00 82.19 94 HIS A N 1
ATOM 686 C CA . HIS A 1 94 ? -2.578 -3.014 -17.077 1.00 82.19 94 HIS A CA 1
ATOM 687 C C . HIS A 1 94 ? -2.760 -3.486 -18.538 1.00 82.19 94 HIS A C 1
ATOM 689 O O . HIS A 1 94 ? -2.740 -2.673 -19.463 1.00 82.19 94 HIS A O 1
ATOM 695 N N . GLY A 1 95 ? -2.935 -4.794 -18.771 1.00 81.50 95 GLY A N 1
ATOM 696 C CA . GLY A 1 95 ? -3.102 -5.337 -20.124 1.00 81.50 95 GLY A CA 1
ATOM 697 C C . GLY A 1 95 ? -1.842 -5.203 -20.976 1.00 81.50 95 GLY A C 1
ATOM 698 O O . GLY A 1 95 ? -0.724 -5.279 -20.467 1.00 81.50 95 GLY A O 1
ATOM 699 N N . ASP A 1 96 ? -2.035 -4.939 -22.268 1.00 80.75 96 ASP A N 1
ATOM 700 C CA . ASP A 1 96 ? -0.961 -4.845 -23.270 1.00 80.75 96 ASP A CA 1
ATOM 701 C C . ASP A 1 96 ? 0.060 -3.728 -22.991 1.00 80.75 96 ASP A C 1
ATOM 703 O O . ASP A 1 96 ? 1.134 -3.706 -23.588 1.00 80.75 96 ASP A O 1
ATOM 707 N N . ILE A 1 97 ? -0.244 -2.812 -22.063 1.00 76.56 97 ILE A N 1
ATOM 708 C CA . ILE A 1 97 ? 0.697 -1.790 -21.587 1.00 76.56 97 ILE A CA 1
ATOM 709 C C . ILE A 1 97 ? 1.891 -2.446 -20.877 1.00 76.56 97 ILE A C 1
ATOM 711 O O . ILE A 1 97 ? 3.017 -1.976 -21.022 1.00 76.56 97 ILE A O 1
ATOM 715 N N . ASN A 1 98 ? 1.651 -3.540 -20.147 1.00 67.19 98 ASN A N 1
ATOM 716 C CA . ASN A 1 98 ? 2.664 -4.318 -19.437 1.00 67.19 98 ASN A CA 1
ATOM 717 C C . ASN A 1 98 ? 2.513 -5.803 -19.806 1.00 67.19 98 ASN A C 1
ATOM 719 O O . ASN A 1 98 ? 2.019 -6.584 -18.990 1.00 67.19 98 ASN A O 1
ATOM 723 N N . PRO A 1 99 ? 2.959 -6.225 -21.005 1.00 74.56 99 PRO A N 1
ATOM 724 C CA . PRO A 1 99 ? 2.653 -7.550 -21.556 1.00 74.56 99 PRO A CA 1
ATOM 725 C C . PRO A 1 99 ? 3.249 -8.717 -20.751 1.00 74.56 99 PRO A C 1
ATOM 727 O O . PRO A 1 99 ? 2.907 -9.869 -20.990 1.00 74.56 99 PRO A O 1
ATOM 730 N N . HIS A 1 100 ? 4.152 -8.429 -19.810 1.00 74.62 100 HIS A N 1
ATOM 731 C CA . HIS A 1 100 ? 4.809 -9.416 -18.951 1.00 74.62 100 HIS A CA 1
ATOM 732 C C . HIS A 1 100 ? 4.120 -9.612 -17.593 1.00 74.62 100 HIS A C 1
ATOM 734 O O . HIS A 1 100 ? 4.518 -10.488 -16.832 1.00 74.62 100 HIS A O 1
ATOM 740 N N . ILE A 1 101 ? 3.124 -8.786 -17.263 1.00 73.94 101 ILE A N 1
ATOM 741 C CA . ILE A 1 101 ? 2.296 -8.949 -16.067 1.00 73.94 101 ILE A CA 1
ATOM 742 C C . ILE A 1 101 ? 1.001 -9.606 -16.523 1.00 73.94 101 ILE A C 1
ATOM 744 O O . ILE A 1 101 ? 0.395 -9.155 -17.487 1.00 73.94 101 ILE A O 1
ATOM 748 N N . HIS A 1 102 ? 0.548 -10.637 -15.822 1.00 73.31 102 HIS A N 1
ATOM 749 C CA . HIS A 1 102 ? -0.731 -11.281 -16.079 1.00 73.31 102 HIS A CA 1
ATOM 750 C C . HIS A 1 102 ? -1.697 -11.024 -14.912 1.00 73.31 102 HIS A C 1
ATOM 752 O O . HIS A 1 102 ? -1.319 -10.672 -13.788 1.00 73.31 102 HIS A O 1
ATOM 758 N N . MET A 1 103 ? -2.997 -11.167 -15.161 1.00 71.25 103 MET A N 1
ATOM 759 C CA . MET A 1 103 ? -3.980 -11.091 -14.082 1.00 71.25 103 MET A CA 1
ATOM 760 C C . MET A 1 103 ? -3.737 -12.237 -13.087 1.00 71.25 103 MET A C 1
ATOM 762 O O . MET A 1 103 ? -3.613 -13.396 -13.478 1.00 71.25 103 MET A O 1
ATOM 766 N N . GLY A 1 104 ? -3.621 -11.909 -11.797 1.00 66.50 104 GLY A N 1
ATOM 767 C CA . GLY A 1 104 ? -3.354 -12.882 -10.729 1.00 66.50 104 GLY A CA 1
ATOM 768 C C . GLY A 1 104 ? -1.957 -13.525 -10.735 1.00 66.50 104 GLY A C 1
ATOM 769 O O . GLY A 1 104 ? -1.622 -14.215 -9.780 1.00 66.50 104 GLY A O 1
ATOM 770 N N . THR A 1 105 ? -1.134 -13.285 -11.760 1.00 67.81 105 THR A N 1
ATOM 771 C CA . THR A 1 105 ? 0.235 -13.807 -11.899 1.00 67.81 105 THR A CA 1
ATOM 772 C C . THR A 1 105 ? 1.169 -12.667 -12.309 1.00 67.81 105 THR A C 1
ATOM 774 O O . THR A 1 105 ? 1.065 -12.114 -13.399 1.00 67.81 105 THR A O 1
ATOM 777 N N . GLY A 1 106 ? 2.035 -12.235 -11.391 1.00 69.06 106 GLY A N 1
ATOM 778 C CA . GLY A 1 106 ? 2.986 -11.152 -11.657 1.00 69.06 106 GLY A CA 1
ATOM 779 C C . GLY A 1 106 ? 4.166 -11.592 -12.521 1.00 69.06 106 GLY A C 1
ATOM 780 O O . GLY A 1 106 ? 4.130 -12.629 -13.175 1.00 69.06 106 GLY A O 1
ATOM 781 N N . VAL A 1 107 ? 5.242 -10.808 -12.485 1.00 66.81 107 VAL A N 1
ATOM 782 C CA . VAL A 1 107 ? 6.526 -11.188 -13.093 1.00 66.81 107 VAL A CA 1
ATOM 783 C C . VAL A 1 107 ? 7.285 -12.123 -12.145 1.00 66.81 107 VAL A C 1
ATOM 785 O O . VAL A 1 107 ? 7.280 -11.908 -10.933 1.00 66.81 107 VAL A O 1
ATOM 788 N N . GLY A 1 108 ? 7.975 -13.127 -12.694 1.00 71.06 108 GLY A N 1
ATOM 789 C CA . GLY A 1 108 ? 8.849 -14.021 -11.928 1.00 71.06 108 GLY A CA 1
ATOM 790 C C . GLY A 1 108 ? 8.079 -15.027 -11.071 1.00 71.06 108 GLY A C 1
ATOM 791 O O . GLY A 1 108 ? 7.154 -15.678 -11.549 1.00 71.06 108 GLY A O 1
ATOM 792 N N . ASP A 1 109 ? 8.481 -15.165 -9.812 1.00 68.25 109 ASP A N 1
ATOM 793 C CA . ASP A 1 109 ? 7.906 -16.063 -8.807 1.00 68.25 109 ASP A CA 1
ATOM 794 C C . ASP A 1 109 ? 6.920 -15.351 -7.866 1.00 68.25 109 ASP A C 1
ATOM 796 O O . ASP A 1 109 ? 6.662 -15.839 -6.763 1.00 68.25 109 ASP A O 1
ATOM 800 N N . LEU A 1 110 ? 6.354 -14.204 -8.283 1.00 78.12 110 LEU A N 1
ATOM 801 C CA . LEU A 1 110 ? 5.399 -13.461 -7.461 1.00 78.12 110 LEU A CA 1
ATOM 802 C C . LEU A 1 110 ? 4.252 -14.374 -7.019 1.00 78.12 110 LEU A C 1
ATOM 804 O O . LEU A 1 110 ? 3.365 -14.730 -7.797 1.00 78.12 110 LEU A O 1
ATOM 808 N N . TYR A 1 111 ? 4.239 -14.658 -5.724 1.00 82.06 111 TYR A N 1
ATOM 809 C CA . TYR A 1 111 ? 3.209 -15.426 -5.060 1.00 82.06 111 TYR A CA 1
ATOM 810 C C . TYR A 1 111 ? 2.580 -14.565 -3.972 1.00 82.06 111 TYR A C 1
ATOM 812 O O . TYR A 1 111 ? 3.244 -14.173 -3.014 1.00 82.06 111 TYR A O 1
ATOM 820 N N . VAL A 1 112 ? 1.287 -14.277 -4.116 1.00 86.62 112 VAL A N 1
ATOM 821 C CA . VAL A 1 112 ? 0.488 -13.617 -3.079 1.00 86.62 112 VAL A CA 1
ATOM 822 C C . VAL A 1 112 ? -0.289 -14.706 -2.335 1.00 86.62 112 VAL A C 1
ATOM 824 O O . VAL A 1 112 ? -1.224 -15.276 -2.902 1.00 86.62 112 VAL A O 1
ATOM 827 N N . PRO A 1 113 ? 0.062 -15.033 -1.077 1.00 88.81 113 PRO A N 1
ATOM 828 C CA . PRO A 1 113 ? -0.619 -16.094 -0.349 1.00 88.81 113 PRO A CA 1
ATOM 829 C C . PRO A 1 113 ? -2.112 -15.794 -0.167 1.00 88.81 113 PRO A C 1
ATOM 831 O O . PRO A 1 113 ? -2.486 -14.729 0.328 1.00 88.81 113 PRO A O 1
ATOM 834 N N . HIS A 1 114 ? -2.980 -16.770 -0.452 1.00 89.00 114 HIS A N 1
ATOM 835 C CA . HIS A 1 114 ? -4.431 -16.641 -0.233 1.00 89.00 114 HIS A CA 1
ATOM 836 C C . HIS A 1 114 ? -4.796 -16.314 1.233 1.00 89.00 114 HIS A C 1
ATOM 838 O O . HIS A 1 114 ? -5.826 -15.704 1.519 1.00 89.00 114 HIS A O 1
ATOM 844 N N . SER A 1 115 ? -3.929 -16.663 2.187 1.00 92.38 115 SER A N 1
ATOM 845 C CA . SER A 1 115 ? -4.091 -16.295 3.597 1.00 92.38 115 SER A CA 1
ATOM 846 C C . SER A 1 115 ? -4.112 -14.779 3.831 1.00 92.38 115 SER A C 1
ATOM 848 O O . SER A 1 115 ? -4.754 -14.332 4.780 1.00 92.38 115 SER A O 1
ATOM 850 N N . LEU A 1 116 ? -3.472 -13.977 2.972 1.00 93.56 116 LEU A N 1
ATOM 851 C CA . LEU A 1 116 ? -3.533 -12.515 3.046 1.00 93.56 116 LEU A CA 1
ATOM 852 C C . LEU A 1 116 ? -4.928 -11.998 2.703 1.00 93.56 116 LEU A C 1
ATOM 854 O O . LEU A 1 116 ? -5.472 -11.172 3.432 1.00 93.56 116 LEU A O 1
ATOM 858 N N . TYR A 1 117 ? -5.540 -12.550 1.651 1.00 93.00 117 TYR A N 1
ATOM 859 C CA . TYR A 1 117 ? -6.931 -12.259 1.307 1.00 93.00 117 TYR A CA 1
ATOM 860 C C . TYR A 1 117 ? -7.873 -12.626 2.457 1.00 93.00 117 TYR A C 1
ATOM 862 O O . TYR A 1 117 ? -8.714 -11.815 2.836 1.00 93.00 117 TYR A O 1
ATOM 870 N N . ARG A 1 118 ? -7.700 -13.807 3.068 1.00 96.50 118 ARG A N 1
ATOM 871 C CA . ARG A 1 118 ? -8.503 -14.211 4.233 1.00 96.50 118 ARG A CA 1
ATOM 872 C C . ARG A 1 118 ? -8.380 -13.224 5.388 1.00 96.50 118 ARG A C 1
ATOM 874 O O . ARG A 1 118 ? -9.404 -12.778 5.884 1.00 96.50 118 ARG A O 1
ATOM 881 N N . LYS A 1 119 ? -7.162 -12.816 5.755 1.00 95.69 119 LYS A N 1
ATOM 882 C CA . LYS A 1 119 ? -6.944 -11.807 6.806 1.00 95.69 119 LYS A CA 1
ATOM 883 C C . LYS A 1 119 ? -7.619 -10.474 6.479 1.00 95.69 119 LYS A C 1
ATOM 885 O O . LYS A 1 119 ? -8.221 -9.876 7.363 1.00 95.69 119 LYS A O 1
ATOM 890 N N . LEU A 1 120 ? -7.540 -10.024 5.226 1.00 94.81 120 LEU A N 1
ATOM 891 C CA . LEU A 1 120 ? -8.197 -8.795 4.780 1.00 94.81 120 LEU A CA 1
ATOM 892 C C . LEU A 1 120 ? -9.728 -8.907 4.864 1.00 94.81 120 LEU A C 1
ATOM 894 O O . LEU A 1 120 ? -10.378 -7.999 5.374 1.00 94.81 120 LEU A O 1
ATOM 898 N N . ALA A 1 121 ? -10.297 -10.025 4.410 1.00 95.44 121 ALA A N 1
ATOM 899 C CA . ALA A 1 121 ? -11.733 -10.283 4.464 1.00 95.44 121 ALA A CA 1
ATOM 900 C C . ALA A 1 121 ? -12.247 -10.409 5.909 1.00 95.44 121 ALA A C 1
ATOM 902 O O . ALA A 1 121 ? -13.278 -9.828 6.246 1.00 95.44 121 ALA A O 1
ATOM 903 N N . ASP A 1 122 ? -11.514 -11.120 6.768 1.00 96.81 122 ASP A N 1
ATOM 904 C CA . ASP A 1 122 ? -11.854 -11.287 8.182 1.00 96.81 122 ASP A CA 1
ATOM 905 C C . ASP A 1 122 ? -11.771 -9.938 8.925 1.00 96.81 122 ASP A C 1
ATOM 907 O O . ASP A 1 122 ? -12.646 -9.631 9.733 1.00 96.81 122 ASP A O 1
ATOM 911 N N . ALA A 1 123 ? -10.775 -9.097 8.615 1.00 95.06 123 ALA A N 1
ATOM 912 C CA . ALA A 1 123 ? -10.672 -7.742 9.158 1.00 95.06 123 ALA A CA 1
ATOM 913 C C . ALA A 1 123 ? -11.831 -6.847 8.692 1.00 95.06 123 ALA A C 1
ATOM 915 O O . ALA A 1 123 ? -12.427 -6.141 9.502 1.00 95.06 123 ALA A O 1
ATOM 916 N N . LEU A 1 124 ? -12.196 -6.911 7.408 1.00 94.12 124 LEU A N 1
ATOM 917 C CA . LEU A 1 124 ? -13.321 -6.156 6.854 1.00 94.12 124 LEU A CA 1
ATOM 918 C C . LEU A 1 124 ? -14.651 -6.560 7.512 1.00 94.12 124 LEU A C 1
ATOM 920 O O . LEU A 1 124 ? -15.481 -5.704 7.802 1.00 94.12 124 LEU A O 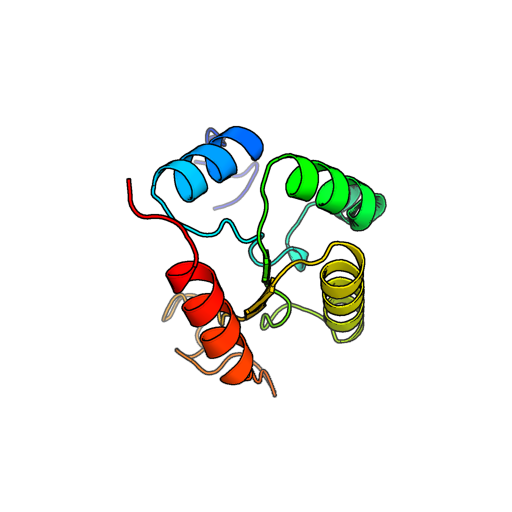1
ATOM 924 N N . ALA A 1 125 ? -14.843 -7.852 7.793 1.00 94.50 125 ALA A N 1
ATOM 925 C CA . ALA A 1 125 ? -16.041 -8.366 8.456 1.00 94.50 125 ALA A CA 1
ATOM 926 C C . ALA A 1 125 ? -16.199 -7.880 9.910 1.00 94.50 125 ALA A C 1
ATOM 928 O O . ALA A 1 125 ? -17.314 -7.875 10.428 1.00 94.50 125 ALA A O 1
ATOM 929 N N . GLN A 1 126 ? -15.106 -7.467 10.558 1.00 92.38 126 GLN A N 1
ATOM 930 C CA . GLN A 1 126 ? -15.115 -6.919 11.918 1.00 92.38 126 GLN A CA 1
ATOM 931 C C . GLN A 1 126 ? -15.410 -5.414 11.961 1.00 92.38 126 GLN A C 1
ATOM 933 O O . GLN A 1 126 ? -15.654 -4.879 13.042 1.00 92.38 126 GLN A O 1
ATOM 938 N N . ILE A 1 127 ? -15.409 -4.720 10.816 1.00 91.69 127 ILE A N 1
ATOM 939 C CA . ILE A 1 127 ? -15.742 -3.295 10.762 1.00 91.69 127 ILE A CA 1
ATOM 940 C C . ILE A 1 127 ? -17.254 -3.132 10.987 1.00 91.69 127 ILE A C 1
ATOM 942 O O . ILE A 1 127 ? -18.049 -3.672 10.210 1.00 91.69 127 ILE A O 1
ATOM 946 N N . PRO A 1 128 ? -17.686 -2.381 12.020 1.00 84.94 128 PRO A N 1
ATOM 947 C CA . PRO A 1 128 ? -19.101 -2.131 12.257 1.00 84.94 128 PRO A CA 1
ATOM 948 C C . PRO A 1 128 ? -19.723 -1.427 11.050 1.00 84.94 128 PRO A C 1
ATOM 950 O O . PRO A 1 128 ? -19.257 -0.361 10.638 1.00 84.94 128 PRO A O 1
ATOM 953 N N . ARG A 1 129 ? -20.792 -2.001 10.490 1.00 77.81 129 ARG A N 1
ATOM 954 C CA . ARG A 1 129 ? -21.583 -1.314 9.464 1.00 77.81 129 ARG A CA 1
ATOM 955 C C . ARG A 1 129 ? -22.421 -0.236 10.152 1.00 77.81 129 ARG A C 1
ATOM 957 O O . ARG A 1 129 ? -23.141 -0.548 11.099 1.00 77.81 129 ARG A O 1
ATOM 964 N N . ARG A 1 130 ? -22.256 1.013 9.715 1.00 63.69 130 ARG A N 1
ATOM 965 C CA . ARG A 1 130 ? -23.096 2.143 10.132 1.00 63.69 130 ARG A CA 1
ATOM 966 C C . ARG A 1 130 ? -24.430 2.128 9.402 1.00 63.69 130 ARG A C 1
ATOM 968 O O . ARG A 1 130 ? -24.449 1.640 8.250 1.00 63.69 130 ARG A O 1
#

Solvent-accessible surface area (backbone atoms only — not comparable to full-atom values): 7679 Å² total; per-residue (Å²): 130,48,92,92,37,84,93,56,71,91,74,90,74,80,56,66,60,59,52,26,46,52,34,43,72,71,63,46,76,23,60,48,68,58,59,79,74,50,58,68,78,52,56,77,40,41,67,62,52,50,53,56,42,42,77,53,55,44,42,27,36,37,34,42,39,54,86,47,51,74,66,54,29,53,50,43,49,51,48,22,66,73,71,74,32,41,59,40,53,53,45,82,58,63,53,82,82,40,74,70,35,37,85,94,34,30,43,87,83,56,71,68,62,69,67,36,56,49,52,52,52,57,54,49,71,68,51,79,84,129

Radius of gyration: 15.9 Å; Cα contacts (8 Å, |Δi|>4): 154; chains: 1; bounding box: 38×36×38 Å

Nearest PDB structures (foldseek):
  3e0f-assembly1_A  TM=8.126E-01  e=2.795E-06  Bifidobacterium adolescentis ATCC 15703
  9etk-assembly1_A  TM=8.009E-01  e=1.202E-05  Vibrio cholerae
  2yb4-assembly1_A  TM=7.370E-01  e=1.675E-05  Chromobacterium violaceum
  7ug9-assembly1_A  TM=7.947E-01  e=8.793E-05  Escherichia coli
  3dlh-assembly2_B  TM=5.650E-01  e=7.269E-01  Thermus thermophilus HB27

Sequence (130 aa):
MGKGQPAYVEKFRIPAGKGIAAITGAGGIAVLAHPGLLPDDCRGRLEELISNLSAMGLGGIEVYYPGHTGQQTADYERLCRKFGLLMTGGTDFHGDINPHIHMGTGVGDLYVPHSLYRKLADALAQIPRR

Secondary structure (DSSP, 8-state):
--TTSTT--PPP---HHHHHHHHHHTT--EEE--GGGS-HHHHTTHHHHHHHHHHTTEEEEEEE-TT--HHHHHHHHHHHHHHTPEEEE-----GGGSTT-BTTB-STT----HHHHHHHHHHHHTSPP-